Protein AF-A0AA35TLT0-F1 (afdb_monomer_lite)

pLDDT: mean 78.36, std 14.84, range [37.06, 95.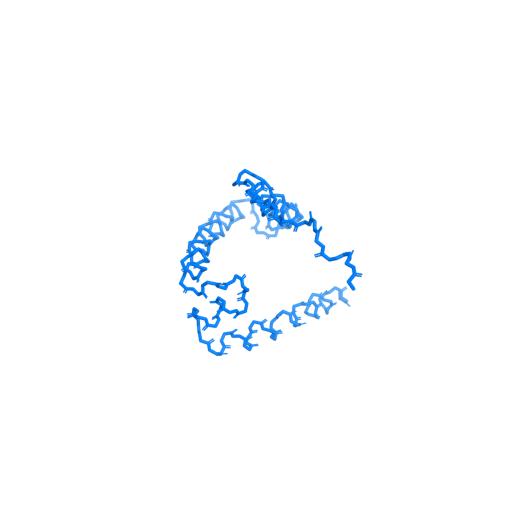06]

InterPro domains:
  IPR013057 Amino acid transporter, transmembrane domain [PF01490] (13-103)

Structure (mmCIF, N/CA/C/O backbone):
data_AF-A0AA35TLT0-F1
#
_entry.id   AF-A0AA35TLT0-F1
#
loop_
_atom_site.group_PDB
_atom_site.id
_atom_site.type_symbol
_atom_site.l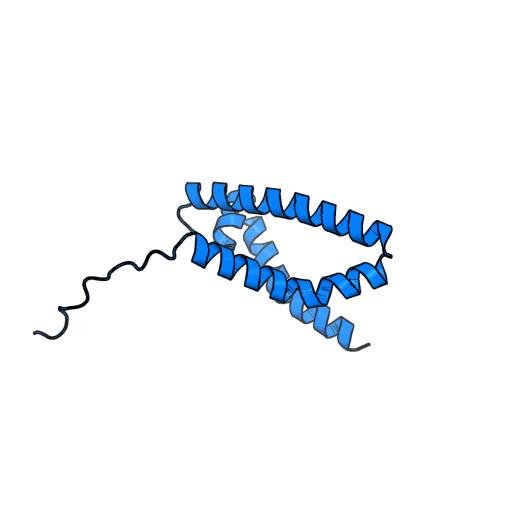abel_atom_id
_atom_site.label_alt_id
_atom_site.label_comp_id
_atom_site.label_asym_id
_atom_site.label_entity_id
_atom_site.label_seq_id
_atom_site.pdbx_PDB_ins_code
_atom_site.Cartn_x
_atom_site.Cartn_y
_atom_site.Cartn_z
_atom_site.occupancy
_atom_site.B_iso_or_equiv
_atom_site.auth_seq_id
_atom_site.auth_comp_id
_atom_site.auth_asym_id
_atom_site.auth_atom_id
_atom_site.pdbx_PDB_model_num
ATOM 1 N N . GLU A 1 1 ? -14.860 24.669 41.007 1.00 45.69 1 GLU A N 1
ATOM 2 C CA . GLU A 1 1 ? -16.068 25.198 40.342 1.00 45.69 1 GLU A CA 1
ATOM 3 C C . GLU A 1 1 ? -15.704 26.618 39.917 1.00 45.69 1 GLU A C 1
ATOM 5 O O . GLU A 1 1 ? -15.281 27.365 40.778 1.00 45.69 1 GLU A O 1
ATOM 10 N N . GLU A 1 2 ? -15.634 27.048 38.662 1.00 46.47 2 GLU A N 1
ATOM 11 C CA . GLU A 1 2 ? -16.158 26.557 37.390 1.00 46.47 2 GLU A CA 1
ATOM 12 C C . GLU A 1 2 ? -15.292 27.152 36.257 1.00 46.47 2 GLU A C 1
ATOM 14 O O . GLU A 1 2 ? -15.411 28.331 35.949 1.00 46.47 2 GLU A O 1
ATOM 19 N N . GLU A 1 3 ? -14.439 26.367 35.595 1.00 45.09 3 GLU A N 1
ATOM 20 C CA . GLU A 1 3 ? -13.906 26.770 34.274 1.00 45.09 3 GLU A CA 1
ATOM 21 C C . GLU A 1 3 ? -13.798 25.574 33.308 1.00 45.09 3 GLU A C 1
ATOM 23 O O . GLU A 1 3 ? -12.961 25.511 32.415 1.00 45.09 3 GLU A O 1
ATOM 28 N N . GLU A 1 4 ? -14.715 24.611 33.472 1.00 52.06 4 GLU A N 1
ATOM 29 C CA . GLU A 1 4 ? -14.889 23.427 32.612 1.00 52.06 4 GLU A CA 1
ATOM 30 C C . GLU A 1 4 ? -16.162 23.469 31.735 1.00 52.06 4 GLU A C 1
ATOM 32 O O . GLU A 1 4 ? -16.669 22.437 31.296 1.00 52.06 4 GLU A O 1
ATOM 37 N N . ARG A 1 5 ? -16.723 24.638 31.400 1.00 49.69 5 ARG A N 1
ATOM 38 C CA . ARG A 1 5 ? -17.928 24.682 30.544 1.00 49.69 5 ARG A CA 1
ATOM 39 C C . ARG A 1 5 ? -17.830 25.698 29.419 1.00 49.69 5 ARG A C 1
ATOM 41 O O . ARG A 1 5 ? -18.098 26.875 29.610 1.00 49.69 5 ARG A O 1
ATOM 48 N N . GLY A 1 6 ? -17.539 25.220 28.204 1.00 38.62 6 GLY A N 1
ATOM 49 C CA . GLY A 1 6 ? -17.710 26.083 27.032 1.00 38.62 6 GLY A CA 1
ATOM 50 C C . GLY A 1 6 ? -17.343 25.575 25.641 1.00 38.62 6 GLY A C 1
ATOM 51 O O . GLY A 1 6 ? -17.687 26.250 24.677 1.00 38.62 6 GLY A O 1
ATOM 52 N N . ARG A 1 7 ? -16.705 24.412 25.455 1.00 37.06 7 ARG A N 1
ATOM 53 C CA . ARG A 1 7 ? -16.566 23.823 24.108 1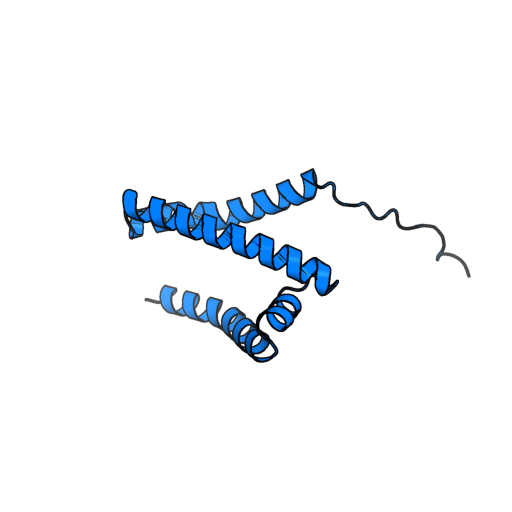.00 37.06 7 ARG A CA 1
ATOM 54 C C . ARG A 1 7 ? -17.419 22.575 23.979 1.00 37.06 7 ARG A C 1
ATOM 56 O O . ARG A 1 7 ? -16.925 21.455 23.990 1.00 37.06 7 ARG A O 1
ATOM 63 N N . ALA A 1 8 ? -18.717 22.800 23.785 1.00 41.84 8 ALA A N 1
ATOM 64 C CA . ALA A 1 8 ? -19.554 21.859 23.056 1.00 41.84 8 ALA A CA 1
ATOM 65 C C . ALA A 1 8 ? -18.863 21.584 21.709 1.00 41.84 8 ALA A C 1
ATOM 67 O O . ALA A 1 8 ? -18.831 22.429 20.811 1.00 41.84 8 ALA A O 1
ATOM 68 N N . GLY A 1 9 ? -18.189 20.437 21.635 1.00 40.53 9 GLY A N 1
ATOM 69 C CA . GLY A 1 9 ? -17.339 20.043 20.526 1.00 40.53 9 GLY A CA 1
ATOM 70 C C . GLY A 1 9 ? -18.150 19.937 19.247 1.00 40.53 9 GLY A C 1
ATOM 71 O O . GLY A 1 9 ? -18.807 18.930 18.991 1.00 40.53 9 GLY A O 1
ATOM 72 N N . ARG A 1 10 ? -18.068 20.965 18.402 1.00 44.78 10 ARG A N 1
ATOM 73 C CA . ARG A 1 10 ? -18.447 20.862 16.997 1.00 44.78 10 ARG A CA 1
ATOM 74 C C . ARG A 1 10 ? -17.492 19.836 16.390 1.00 44.78 10 ARG A C 1
ATOM 76 O O . ARG A 1 10 ? -16.359 20.182 16.062 1.00 44.78 10 ARG A O 1
ATOM 83 N N . LYS A 1 11 ? -17.911 18.565 16.304 1.00 49.38 11 LYS A N 1
ATOM 84 C CA . LYS A 1 11 ? -17.224 17.544 15.503 1.00 49.38 11 LYS A CA 1
ATOM 85 C C . LYS A 1 11 ? -17.106 18.135 14.104 1.00 49.38 11 LYS A C 1
ATOM 87 O O . LYS A 1 11 ? -18.082 18.178 13.360 1.00 49.38 11 LYS A O 1
ATOM 92 N N . LYS A 1 12 ? -15.941 18.686 13.774 1.00 51.69 12 LYS A N 1
ATOM 93 C CA . LYS A 1 12 ? -15.639 19.171 12.434 1.00 51.69 12 LYS A CA 1
ATOM 94 C C . LYS A 1 12 ? -15.485 17.904 11.602 1.00 51.69 12 LYS A C 1
ATOM 96 O O . LYS A 1 12 ? -14.391 17.363 11.519 1.00 51.69 12 LYS A O 1
ATOM 101 N N . GLN A 1 13 ? -16.600 17.357 11.108 1.00 61.25 13 GLN A N 1
ATOM 102 C CA . GLN A 1 13 ? -16.557 16.278 10.129 1.00 61.25 13 GLN A CA 1
ATOM 103 C C . GLN A 1 13 ? -15.664 16.779 8.997 1.00 61.25 13 GLN A C 1
ATOM 105 O O . GLN A 1 13 ? -15.942 17.821 8.398 1.00 61.25 13 GLN A O 1
ATOM 110 N N . SER A 1 14 ? -14.540 16.096 8.776 1.00 68.56 14 SER A N 1
ATOM 111 C CA . SER A 1 14 ? -13.745 16.318 7.579 1.00 68.56 14 SER A CA 1
ATOM 112 C C . SER A 1 14 ? -14.678 16.112 6.393 1.00 68.56 14 SER A C 1
ATOM 114 O O . SER A 1 14 ? -15.407 15.120 6.319 1.00 68.56 14 SER A O 1
ATOM 116 N N . SER A 1 15 ? -14.730 17.096 5.497 1.00 86.38 15 SER A N 1
ATOM 117 C CA . SER A 1 15 ? -15.508 16.947 4.275 1.00 86.38 15 SER A CA 1
ATOM 118 C C . SER A 1 15 ? -14.948 15.764 3.489 1.00 86.38 15 SER A C 1
ATOM 120 O O . SER A 1 15 ? -13.736 15.539 3.492 1.00 86.38 15 SER A O 1
ATOM 122 N N . ILE A 1 16 ? -15.817 15.022 2.801 1.00 86.62 16 ILE A N 1
ATOM 123 C CA . ILE A 1 16 ? -15.411 13.901 1.937 1.00 86.62 16 ILE A CA 1
ATOM 124 C C . ILE A 1 16 ? -14.316 14.363 0.969 1.00 86.62 16 ILE A C 1
ATOM 126 O O . ILE A 1 16 ? -13.296 13.703 0.829 1.00 86.62 16 ILE A O 1
ATOM 130 N N . LEU A 1 17 ? -14.470 15.569 0.410 1.00 89.12 17 LEU A N 1
ATOM 131 C CA . LEU A 1 17 ? -13.454 16.216 -0.418 1.00 89.12 17 LEU A CA 1
ATOM 132 C C . LEU A 1 17 ? -12.110 16.369 0.313 1.00 89.12 17 LEU A C 1
ATOM 134 O O . LEU A 1 17 ? -11.073 15.996 -0.222 1.00 89.12 17 LEU A O 1
ATOM 138 N N . GLY A 1 18 ? -12.118 16.903 1.538 1.00 90.19 18 GLY A N 1
ATOM 139 C CA . GLY A 1 18 ? -10.903 17.103 2.327 1.00 90.19 18 GLY A CA 1
ATOM 140 C C . GLY A 1 18 ? -10.217 15.787 2.691 1.00 90.19 18 GLY A C 1
ATOM 141 O O . GLY A 1 18 ? -8.995 15.699 2.618 1.00 90.19 18 GLY A O 1
ATOM 142 N N . ALA A 1 19 ? -10.981 14.751 3.040 1.00 88.31 19 ALA A N 1
ATOM 143 C CA . ALA A 1 19 ? -10.438 13.421 3.300 1.00 88.31 19 ALA A CA 1
ATOM 144 C C . ALA A 1 19 ? -9.816 12.807 2.033 1.00 88.31 19 ALA A C 1
ATOM 146 O O . ALA A 1 19 ? -8.673 12.353 2.081 1.00 88.31 19 ALA A O 1
ATOM 147 N N . SER A 1 20 ? -10.510 12.876 0.892 1.00 89.94 20 SER A N 1
ATOM 148 C CA . SER A 1 20 ? -10.006 12.381 -0.394 1.00 89.94 20 SER A CA 1
ATOM 149 C C . SER A 1 20 ? -8.748 13.118 -0.850 1.00 89.94 20 SER A C 1
ATOM 151 O O . SER A 1 20 ? -7.795 12.478 -1.277 1.00 89.94 20 SER A O 1
ATOM 153 N N . PHE A 1 21 ? -8.686 14.446 -0.711 1.00 92.19 21 PHE A N 1
ATOM 154 C CA . PHE A 1 21 ? -7.481 15.205 -1.060 1.00 92.19 21 PHE A CA 1
ATOM 155 C C . PHE A 1 21 ? -6.286 14.858 -0.171 1.00 92.19 21 PHE A C 1
ATOM 157 O O . PHE A 1 21 ? -5.176 14.712 -0.680 1.00 92.19 21 PHE A O 1
ATOM 164 N N . ASN A 1 22 ? -6.497 14.683 1.137 1.00 90.38 22 ASN A N 1
ATOM 165 C CA . ASN A 1 22 ? -5.428 14.240 2.033 1.00 90.38 22 ASN A CA 1
ATOM 166 C C . ASN A 1 22 ? -4.928 12.839 1.658 1.00 90.38 22 ASN A C 1
ATOM 168 O O . ASN A 1 22 ? -3.721 12.629 1.574 1.00 90.38 22 ASN A O 1
ATOM 172 N N . PHE A 1 23 ? -5.841 11.911 1.364 1.00 89.56 23 PHE A N 1
ATOM 173 C CA . PHE A 1 23 ? -5.497 10.559 0.925 1.00 89.56 23 PHE A CA 1
ATOM 174 C C . PHE A 1 23 ? -4.690 10.561 -0.383 1.00 89.56 23 PHE A C 1
ATOM 176 O O . PHE A 1 23 ? -3.628 9.942 -0.457 1.00 89.56 23 PHE A O 1
ATOM 183 N N . THR A 1 24 ? -5.131 11.322 -1.388 1.00 92.69 24 THR A N 1
ATOM 184 C CA . THR A 1 24 ? -4.416 11.469 -2.662 1.00 92.69 24 THR A CA 1
ATOM 185 C C . THR A 1 24 ? -3.028 12.076 -2.467 1.00 92.69 24 THR A C 1
ATOM 187 O O . THR A 1 24 ? -2.060 11.561 -3.022 1.00 92.69 24 THR A O 1
ATOM 190 N N . ASN A 1 25 ? -2.893 13.120 -1.643 1.00 93.00 25 ASN A N 1
ATOM 191 C CA . ASN A 1 25 ? -1.593 13.730 -1.349 1.00 93.00 25 ASN A CA 1
ATOM 192 C C . ASN A 1 25 ? -0.629 12.739 -0.682 1.00 93.00 25 ASN A C 1
ATOM 194 O O . ASN A 1 25 ? 0.553 12.717 -1.024 1.00 93.00 25 ASN A O 1
ATOM 198 N N . SER A 1 26 ? -1.118 11.885 0.223 1.00 89.94 26 SER A N 1
ATOM 199 C CA . SER A 1 26 ? -0.304 10.826 0.830 1.00 89.94 26 SER A CA 1
ATOM 200 C C . SER A 1 26 ? 0.151 9.775 -0.190 1.00 89.94 26 SER A C 1
ATOM 202 O O . SER A 1 26 ? 1.318 9.384 -0.169 1.00 89.94 26 SER A O 1
ATOM 204 N N . ILE A 1 27 ? -0.724 9.351 -1.111 1.00 88.88 27 ILE A N 1
ATOM 205 C CA . ILE A 1 27 ? -0.368 8.395 -2.176 1.00 88.88 27 ILE A CA 1
ATOM 206 C C . ILE A 1 27 ? 0.662 8.998 -3.131 1.00 88.88 27 ILE A C 1
ATOM 208 O O . ILE A 1 27 ? 1.669 8.357 -3.428 1.00 88.88 27 ILE A O 1
ATOM 212 N N . ILE A 1 28 ? 0.436 10.231 -3.595 1.00 92.38 28 ILE A N 1
ATOM 213 C CA . ILE A 1 28 ? 1.367 10.923 -4.492 1.00 92.38 28 ILE A CA 1
ATOM 214 C C . ILE A 1 28 ? 2.728 11.079 -3.806 1.00 92.38 28 ILE A C 1
ATOM 216 O O . ILE A 1 28 ? 3.746 10.767 -4.418 1.00 92.38 28 ILE A O 1
ATOM 220 N N . GLY A 1 29 ? 2.755 11.489 -2.533 1.00 88.50 29 GLY A N 1
ATOM 221 C CA . GLY A 1 29 ? 3.993 11.682 -1.773 1.00 88.50 29 GLY A CA 1
ATOM 222 C C . GLY A 1 29 ? 4.848 10.416 -1.655 1.00 88.50 29 GLY A C 1
ATOM 223 O O . GLY A 1 29 ? 6.061 10.483 -1.836 1.00 88.50 29 GLY A O 1
ATOM 224 N N . ALA A 1 30 ? 4.232 9.256 -1.414 1.00 85.19 30 ALA A N 1
ATOM 225 C CA . ALA A 1 30 ? 4.950 7.981 -1.356 1.00 85.19 30 ALA A CA 1
ATOM 226 C C . ALA A 1 30 ? 5.309 7.431 -2.752 1.00 85.19 30 ALA A C 1
ATOM 228 O O . ALA A 1 30 ? 6.380 6.857 -2.948 1.00 85.19 30 ALA A O 1
ATOM 229 N N . GLY A 1 31 ? 4.421 7.605 -3.735 1.00 84.38 31 GLY A N 1
ATOM 230 C CA . GLY A 1 31 ? 4.551 7.017 -5.068 1.00 84.38 31 GLY A CA 1
ATOM 231 C C . GLY A 1 31 ? 5.489 7.774 -6.008 1.00 84.38 31 GLY A C 1
ATOM 232 O O . GLY A 1 31 ? 6.156 7.148 -6.829 1.00 84.38 31 GLY A O 1
ATOM 233 N N . ILE A 1 32 ? 5.592 9.101 -5.884 1.00 89.62 32 ILE A N 1
ATOM 234 C CA . ILE A 1 32 ? 6.347 9.939 -6.832 1.00 89.62 32 ILE A CA 1
ATOM 235 C C . ILE A 1 32 ? 7.839 9.586 -6.896 1.00 89.62 32 ILE A C 1
ATOM 237 O O . ILE A 1 32 ? 8.451 9.694 -7.956 1.00 89.62 32 ILE A O 1
ATOM 241 N N . ILE A 1 33 ? 8.412 9.106 -5.789 1.00 88.12 33 ILE A N 1
ATOM 242 C CA . ILE A 1 33 ? 9.815 8.673 -5.718 1.00 88.12 33 ILE A CA 1
ATOM 243 C C . ILE A 1 33 ? 9.973 7.235 -6.245 1.00 88.12 33 ILE A C 1
ATOM 245 O O . ILE A 1 33 ? 10.949 6.924 -6.927 1.00 88.12 33 ILE A O 1
ATOM 249 N N . GLY A 1 34 ? 9.009 6.353 -5.959 1.00 82.88 34 GLY A N 1
ATOM 250 C CA . GLY A 1 34 ? 9.097 4.923 -6.272 1.00 82.88 34 GLY A CA 1
ATOM 251 C C . GLY A 1 34 ? 8.748 4.557 -7.717 1.00 82.88 34 GLY A C 1
ATOM 252 O O . GLY A 1 34 ? 9.399 3.696 -8.305 1.00 82.88 34 GLY A O 1
ATOM 253 N N . ILE A 1 35 ? 7.760 5.225 -8.320 1.00 89.12 35 ILE A N 1
ATOM 254 C CA . ILE A 1 35 ? 7.284 4.945 -9.687 1.00 89.12 35 ILE A CA 1
ATOM 255 C C . ILE A 1 35 ? 8.399 5.056 -10.748 1.00 89.12 35 ILE A C 1
ATOM 257 O O . ILE A 1 35 ? 8.556 4.113 -11.529 1.00 89.12 35 ILE A O 1
ATOM 261 N N . PRO A 1 36 ? 9.213 6.132 -10.807 1.00 86.06 36 PRO A N 1
ATOM 262 C CA . PRO A 1 36 ? 10.270 6.229 -11.815 1.00 86.06 36 PRO A CA 1
ATOM 263 C C . PRO A 1 36 ? 11.363 5.170 -11.623 1.00 86.06 36 PRO A C 1
ATOM 265 O O . PRO A 1 36 ? 11.867 4.633 -12.608 1.00 86.06 36 PRO A O 1
ATOM 268 N N . ALA A 1 37 ? 11.704 4.817 -10.380 1.00 84.56 37 ALA A N 1
ATOM 269 C CA . ALA A 1 37 ? 12.651 3.740 -10.099 1.00 84.56 37 ALA A CA 1
ATOM 270 C C . ALA A 1 37 ? 12.099 2.376 -10.546 1.00 84.56 37 ALA A C 1
ATOM 272 O O . ALA A 1 37 ? 12.796 1.626 -11.228 1.00 84.56 37 ALA A O 1
ATOM 273 N N . ALA A 1 38 ? 10.828 2.091 -10.247 1.00 84.25 38 ALA A N 1
ATOM 274 C CA . ALA A 1 38 ? 10.156 0.857 -10.648 1.00 84.25 38 ALA A CA 1
ATOM 275 C C . ALA A 1 38 ? 10.110 0.688 -12.176 1.00 84.25 38 ALA A C 1
ATOM 277 O O . ALA A 1 38 ? 10.418 -0.388 -12.686 1.00 84.25 38 ALA A O 1
ATOM 278 N N . ILE A 1 39 ? 9.806 1.759 -12.919 1.00 86.50 39 ILE A N 1
ATOM 279 C CA . ILE A 1 39 ? 9.803 1.734 -14.390 1.00 86.50 39 ILE A CA 1
ATOM 280 C C . ILE A 1 39 ? 11.223 1.548 -14.949 1.00 86.50 39 ILE A C 1
ATOM 282 O O . ILE A 1 39 ? 11.394 0.827 -15.930 1.00 86.50 39 ILE A O 1
ATOM 286 N N . ARG A 1 40 ? 12.257 2.145 -14.334 1.00 83.56 40 ARG A N 1
ATOM 287 C CA . ARG A 1 40 ? 13.659 1.953 -14.764 1.00 83.56 40 ARG A CA 1
ATOM 288 C C . ARG A 1 40 ? 14.175 0.534 -14.514 1.00 83.56 40 ARG A C 1
ATOM 290 O O . ARG A 1 40 ? 14.953 0.045 -15.324 1.00 83.56 40 ARG A O 1
ATOM 297 N N . LEU A 1 41 ? 13.756 -0.105 -13.422 1.00 84.00 41 LEU A N 1
ATOM 298 C CA . LEU A 1 41 ? 14.156 -1.470 -13.057 1.00 84.00 41 LEU A CA 1
ATOM 299 C C . LEU A 1 41 ? 13.416 -2.538 -13.874 1.00 84.00 41 LEU A C 1
ATOM 301 O O . LEU A 1 41 ? 14.030 -3.518 -14.284 1.00 84.00 41 LEU A O 1
ATOM 305 N N . ALA A 1 42 ? 12.115 -2.357 -14.119 1.00 83.50 42 ALA A N 1
ATOM 306 C CA . ALA A 1 42 ? 11.304 -3.324 -14.860 1.00 83.50 42 ALA A CA 1
ATOM 307 C C . ALA A 1 42 ? 11.357 -3.121 -16.386 1.00 83.50 42 ALA A C 1
ATOM 309 O O . ALA A 1 42 ? 11.262 -4.089 -17.135 1.00 83.50 42 ALA A O 1
ATOM 310 N N . GLY A 1 43 ? 11.501 -1.878 -16.858 1.00 84.88 43 GLY A N 1
ATOM 311 C CA . GLY A 1 43 ? 11.271 -1.473 -18.248 1.00 84.88 43 GLY A CA 1
ATOM 312 C C . GLY A 1 43 ? 9.879 -0.853 -18.446 1.00 84.88 43 GLY A C 1
ATOM 313 O O . GLY A 1 43 ? 8.979 -1.046 -17.633 1.00 84.88 43 GLY A O 1
ATOM 314 N N . PHE A 1 44 ? 9.680 -0.097 -19.532 1.00 86.19 44 PHE A N 1
ATOM 315 C CA . PHE A 1 44 ? 8.462 0.709 -19.736 1.00 86.19 44 PHE A CA 1
ATOM 316 C C . PHE A 1 44 ? 7.171 -0.126 -19.766 1.00 86.19 44 PHE A C 1
ATOM 318 O O . PHE A 1 44 ? 6.272 0.088 -18.958 1.00 86.19 44 PHE A O 1
ATOM 325 N N . VAL A 1 45 ? 7.096 -1.116 -20.659 1.00 89.69 45 VAL A N 1
ATOM 326 C CA . VAL A 1 45 ? 5.910 -1.975 -20.828 1.00 89.69 45 VAL A CA 1
ATOM 327 C C . VAL A 1 45 ? 5.602 -2.818 -19.578 1.00 89.69 45 VAL A C 1
ATOM 329 O O . VAL A 1 45 ? 4.491 -2.705 -19.058 1.00 89.69 45 VAL A O 1
ATOM 332 N N . PRO A 1 46 ? 6.538 -3.628 -19.041 1.00 90.38 46 PRO A N 1
ATOM 333 C CA . PRO A 1 46 ? 6.277 -4.396 -17.821 1.00 90.38 46 PRO A CA 1
ATOM 334 C C . PRO A 1 46 ? 6.038 -3.499 -16.598 1.00 90.38 46 PRO A C 1
ATOM 336 O O . PRO A 1 46 ? 5.214 -3.843 -15.755 1.00 90.38 46 PRO A O 1
ATOM 339 N N . GLY A 1 47 ? 6.677 -2.326 -16.518 1.00 90.06 47 GLY A N 1
ATOM 340 C CA . GLY A 1 47 ? 6.428 -1.342 -15.465 1.00 90.06 47 GLY A CA 1
ATOM 341 C C . GLY A 1 47 ? 4.983 -0.842 -15.463 1.00 90.06 47 GLY A C 1
ATOM 342 O O . GLY A 1 47 ? 4.343 -0.830 -14.416 1.00 90.06 47 GLY A O 1
ATOM 343 N N . VAL A 1 48 ? 4.427 -0.503 -16.631 1.00 90.56 48 VAL A N 1
ATOM 344 C CA . VAL A 1 48 ? 3.016 -0.091 -16.752 1.00 90.56 48 VAL A CA 1
ATOM 345 C C . VAL A 1 48 ? 2.063 -1.232 -16.387 1.00 90.56 48 VAL A C 1
ATOM 347 O O . VAL A 1 48 ? 1.100 -1.004 -15.658 1.00 90.56 48 VAL A O 1
ATOM 350 N N . ILE A 1 49 ? 2.338 -2.467 -16.820 1.00 93.25 49 ILE A N 1
ATOM 351 C CA . ILE A 1 49 ? 1.518 -3.637 -16.455 1.00 93.25 49 ILE A CA 1
ATOM 352 C C . ILE A 1 49 ? 1.515 -3.846 -14.934 1.00 93.25 49 ILE A C 1
ATOM 354 O O . ILE A 1 49 ? 0.455 -4.046 -14.341 1.00 93.25 49 ILE A O 1
ATOM 358 N N . LEU A 1 50 ? 2.680 -3.749 -14.289 1.00 91.19 50 LEU A N 1
ATOM 359 C CA . LEU A 1 50 ? 2.797 -3.850 -12.834 1.00 91.19 50 LEU A CA 1
ATOM 360 C C . LEU A 1 50 ? 2.027 -2.734 -12.118 1.00 91.19 50 LEU A C 1
ATOM 362 O O . LEU A 1 50 ? 1.357 -3.011 -11.126 1.00 91.19 50 LEU A O 1
ATOM 366 N N . LEU A 1 51 ? 2.058 -1.498 -12.629 1.00 91.12 51 LEU A N 1
ATOM 367 C CA . LEU A 1 51 ? 1.268 -0.394 -12.073 1.00 91.12 51 LEU A CA 1
ATOM 368 C C . LEU A 1 51 ? -0.239 -0.664 -12.161 1.00 91.12 51 LEU A C 1
ATOM 370 O O . LEU A 1 51 ? -0.951 -0.414 -11.191 1.00 91.12 51 LEU A O 1
ATOM 374 N N . VAL A 1 52 ? -0.724 -1.216 -13.278 1.00 92.62 52 VAL A N 1
ATOM 375 C CA . VAL A 1 52 ? -2.138 -1.604 -13.428 1.00 92.62 52 VAL A CA 1
ATOM 376 C C . VAL A 1 52 ? -2.505 -2.721 -12.451 1.00 92.62 52 VAL A C 1
ATOM 378 O O . VAL A 1 52 ? -3.538 -2.637 -11.790 1.00 92.62 52 VAL A O 1
ATOM 381 N N . LEU A 1 53 ? -1.652 -3.737 -12.298 1.00 93.94 53 LEU A N 1
ATOM 382 C CA . LEU A 1 53 ? -1.875 -4.812 -11.326 1.00 93.94 53 LEU A CA 1
ATOM 383 C C . LEU A 1 53 ? -1.938 -4.281 -9.890 1.00 93.94 53 LEU A C 1
ATOM 385 O O . LEU A 1 53 ? -2.861 -4.616 -9.150 1.00 93.94 53 LEU A O 1
ATOM 389 N N . VAL A 1 54 ? -0.999 -3.416 -9.499 1.00 91.62 54 VAL A N 1
ATOM 390 C CA . VAL A 1 54 ? -1.000 -2.779 -8.175 1.00 91.62 54 VAL A CA 1
ATOM 391 C C . VAL A 1 54 ? -2.235 -1.899 -7.989 1.00 91.62 54 VAL A C 1
ATOM 393 O O . VAL A 1 54 ? -2.813 -1.908 -6.904 1.00 91.62 54 VAL A O 1
ATOM 396 N N . ALA A 1 55 ? -2.685 -1.186 -9.024 1.00 92.00 55 ALA A N 1
ATOM 397 C CA . ALA A 1 55 ? -3.906 -0.387 -8.960 1.00 92.00 55 ALA A CA 1
ATOM 398 C C . ALA A 1 55 ? -5.142 -1.261 -8.690 1.00 92.00 55 ALA A C 1
ATOM 400 O O . ALA A 1 55 ? -5.928 -0.945 -7.800 1.00 92.00 55 ALA A O 1
ATOM 401 N N . VAL A 1 56 ? -5.264 -2.400 -9.380 1.00 95.06 56 VAL A N 1
ATOM 402 C CA . VAL A 1 56 ? -6.338 -3.379 -9.152 1.00 95.06 56 VAL A CA 1
ATOM 403 C C . VAL A 1 56 ? -6.285 -3.941 -7.726 1.00 95.06 56 VAL A C 1
ATOM 405 O O . VAL A 1 56 ? -7.298 -3.965 -7.032 1.00 95.06 56 VAL A O 1
ATOM 408 N N . ILE A 1 57 ? -5.104 -4.340 -7.243 1.00 93.62 57 ILE A N 1
ATOM 409 C CA . ILE A 1 57 ? -4.921 -4.827 -5.862 1.00 93.62 57 ILE A CA 1
ATOM 410 C C . ILE A 1 57 ? -5.285 -3.740 -4.837 1.00 93.62 57 ILE A C 1
ATOM 412 O O . ILE A 1 57 ? -5.905 -4.028 -3.810 1.00 93.62 57 ILE A O 1
ATOM 416 N N . THR A 1 58 ? -4.915 -2.489 -5.111 1.00 91.69 58 THR A N 1
ATOM 417 C CA . THR A 1 58 ? -5.199 -1.342 -4.239 1.00 91.69 58 THR A CA 1
ATOM 418 C C . THR A 1 58 ? -6.700 -1.093 -4.130 1.00 91.69 58 THR A C 1
ATOM 420 O O . THR A 1 58 ? -7.199 -0.919 -3.020 1.00 91.69 58 THR A O 1
ATOM 423 N N . ASP A 1 59 ? -7.432 -1.152 -5.244 1.00 91.94 59 ASP A N 1
ATOM 424 C CA . ASP A 1 59 ? -8.893 -1.005 -5.264 1.00 91.94 59 ASP A CA 1
ATOM 425 C C . ASP A 1 59 ? -9.588 -2.081 -4.409 1.00 91.94 59 ASP A C 1
ATOM 427 O O . ASP A 1 59 ? -10.369 -1.765 -3.505 1.00 91.94 59 ASP A O 1
ATOM 431 N N . TYR A 1 60 ? -9.196 -3.352 -4.577 1.00 91.56 60 TYR A N 1
ATOM 432 C CA . TYR A 1 60 ? -9.687 -4.448 -3.732 1.00 91.56 60 TYR A CA 1
ATOM 433 C C . TYR A 1 60 ? -9.366 -4.239 -2.248 1.00 91.56 60 TYR A C 1
ATOM 435 O O . TYR A 1 60 ? -10.194 -4.528 -1.380 1.00 91.56 60 TYR A O 1
ATOM 443 N N . THR A 1 61 ? -8.172 -3.726 -1.947 1.00 90.31 61 THR A N 1
ATOM 444 C CA . THR A 1 61 ? -7.743 -3.458 -0.571 1.00 90.31 61 THR A CA 1
ATOM 445 C C . THR A 1 61 ? -8.595 -2.367 0.065 1.00 90.31 61 THR A C 1
ATOM 447 O O . THR A 1 61 ? -9.051 -2.538 1.193 1.00 90.31 61 THR A O 1
ATOM 450 N N . VAL A 1 62 ? -8.871 -1.272 -0.650 1.00 89.31 62 VAL A N 1
ATOM 451 C CA . VAL A 1 62 ? -9.747 -0.198 -0.160 1.00 89.31 62 VAL A CA 1
ATOM 452 C C . VAL A 1 62 ? -11.153 -0.732 0.118 1.00 89.31 62 VAL A C 1
ATOM 454 O O . VAL A 1 62 ? -11.712 -0.440 1.176 1.00 89.31 62 VAL A O 1
ATOM 457 N N . LEU A 1 63 ? -11.706 -1.576 -0.761 1.00 89.25 63 LEU A N 1
ATOM 458 C CA . LEU A 1 63 ? -13.005 -2.218 -0.533 1.00 89.25 63 LEU A CA 1
ATOM 459 C C . LEU A 1 63 ? -13.001 -3.093 0.731 1.00 89.25 63 LEU A C 1
ATOM 461 O O . LEU A 1 63 ? -13.940 -3.035 1.530 1.00 89.25 63 LEU A O 1
ATOM 465 N N . LEU A 1 64 ? -11.947 -3.891 0.925 1.00 86.06 64 LEU A N 1
ATOM 466 C CA . LEU A 1 64 ? -11.768 -4.706 2.126 1.00 86.06 64 LEU A CA 1
ATOM 467 C C . LEU A 1 64 ? -11.688 -3.820 3.372 1.00 86.06 64 LEU A C 1
ATOM 469 O O . LEU A 1 64 ? -12.337 -4.123 4.373 1.00 86.06 64 LEU A O 1
ATOM 473 N N . LEU A 1 65 ? -10.950 -2.714 3.306 1.00 85.44 65 LEU A N 1
ATOM 474 C CA . LEU A 1 65 ? -10.778 -1.776 4.411 1.00 85.44 65 LEU A CA 1
ATOM 475 C C . LEU A 1 65 ? -12.104 -1.112 4.797 1.00 85.44 65 LEU A C 1
ATOM 477 O O . LEU A 1 65 ? -12.433 -1.030 5.977 1.00 85.44 65 LEU A O 1
ATOM 481 N N . ILE A 1 66 ? -12.908 -0.705 3.812 1.00 85.75 66 ILE A N 1
ATOM 482 C CA . ILE A 1 66 ? -14.239 -0.133 4.046 1.00 85.75 66 ILE A CA 1
ATOM 483 C C . ILE A 1 66 ? -15.154 -1.172 4.702 1.00 85.75 66 ILE A C 1
ATOM 485 O O .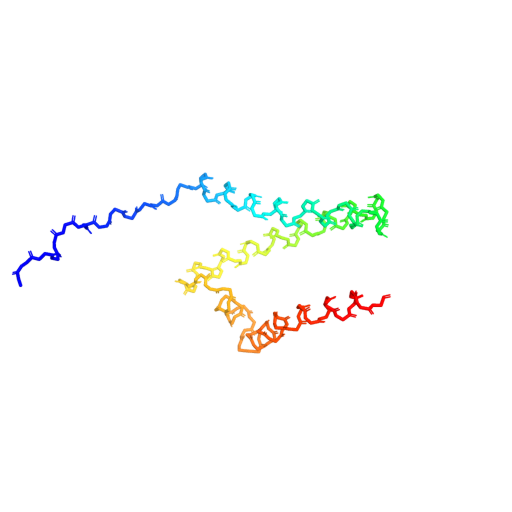 ILE A 1 66 ? -15.773 -0.882 5.725 1.00 85.75 66 ILE A O 1
ATOM 489 N N . LYS A 1 67 ? -15.211 -2.397 4.164 1.00 83.44 67 LYS A N 1
ATOM 490 C CA . LYS A 1 67 ? -16.044 -3.475 4.724 1.00 83.44 67 LYS A CA 1
ATOM 491 C C . LYS A 1 67 ? -15.652 -3.812 6.165 1.00 83.44 67 LYS A C 1
ATOM 493 O O . LYS A 1 67 ? -16.522 -3.863 7.030 1.00 83.44 67 LYS A O 1
ATOM 498 N N . ASN A 1 68 ? -14.357 -3.977 6.437 1.00 80.75 68 ASN A N 1
ATOM 499 C CA . ASN A 1 68 ? -13.862 -4.252 7.788 1.00 80.75 68 ASN A CA 1
ATOM 500 C C . ASN A 1 68 ? -14.075 -3.062 8.733 1.00 80.75 68 ASN A C 1
ATOM 502 O O . ASN A 1 68 ? -14.421 -3.264 9.892 1.00 80.75 68 ASN A O 1
ATOM 506 N N . GLY A 1 69 ? -13.941 -1.825 8.2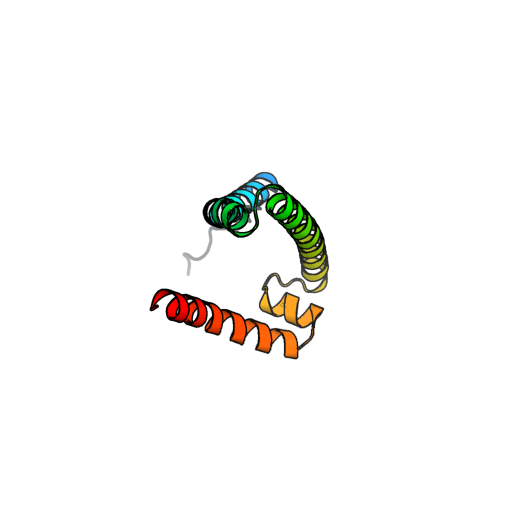49 1.00 79.44 69 GLY A N 1
ATOM 507 C CA . GLY A 1 69 ? -14.154 -0.622 9.058 1.00 79.44 69 GLY A CA 1
ATOM 508 C C . GLY A 1 69 ? -15.610 -0.445 9.488 1.00 79.44 69 GLY A C 1
ATOM 509 O O . GLY A 1 69 ? -15.872 -0.045 10.621 1.00 79.44 69 GLY A O 1
ATOM 510 N N . ILE A 1 70 ? -16.558 -0.802 8.614 1.00 81.19 70 ILE A N 1
ATOM 511 C CA . ILE A 1 70 ? -17.993 -0.780 8.929 1.00 81.19 70 ILE A CA 1
ATOM 512 C C . ILE A 1 70 ? -18.339 -1.851 9.973 1.00 81.19 70 ILE A C 1
ATOM 514 O O . ILE A 1 70 ? -19.073 -1.561 10.915 1.00 81.19 70 ILE A O 1
ATOM 518 N N . ILE A 1 71 ? -17.801 -3.068 9.829 1.00 74.31 71 ILE A N 1
ATOM 519 C CA . ILE A 1 71 ? -18.100 -4.203 10.720 1.00 74.31 71 ILE A CA 1
ATOM 520 C C . ILE A 1 71 ? -17.432 -4.028 12.087 1.00 74.31 71 ILE A C 1
ATOM 522 O O . ILE A 1 71 ? -18.067 -4.224 13.120 1.00 74.31 71 ILE A O 1
ATOM 526 N N . SER A 1 72 ? -16.157 -3.639 12.107 1.00 65.88 72 SER A N 1
ATOM 527 C CA . SER A 1 72 ? -15.368 -3.616 13.334 1.00 65.88 72 SER A CA 1
ATOM 528 C C . SER A 1 72 ? -15.605 -2.362 14.180 1.00 65.88 72 SER A C 1
ATOM 530 O O . SER A 1 72 ? -15.190 -2.357 15.333 1.00 65.88 72 SER A O 1
ATOM 532 N N . ASN A 1 73 ? -16.215 -1.294 13.634 1.00 67.25 73 ASN A N 1
ATOM 533 C CA . ASN A 1 73 ? -16.313 0.053 14.239 1.00 67.25 73 ASN A CA 1
ATOM 534 C C . ASN A 1 73 ? -14.969 0.605 14.767 1.00 67.25 73 ASN A C 1
ATOM 536 O O . ASN A 1 73 ? -14.912 1.532 15.574 1.00 67.25 73 ASN A O 1
ATOM 540 N N . LYS A 1 74 ? -13.868 0.009 14.311 1.00 62.59 74 LYS A N 1
ATOM 541 C CA . LYS A 1 74 ? -12.504 0.290 14.720 1.00 62.59 74 LYS A CA 1
ATOM 542 C C . LYS A 1 74 ? -11.672 0.475 13.460 1.00 62.59 74 LYS A C 1
ATOM 544 O O . LYS A 1 74 ? -11.738 -0.328 12.533 1.00 62.59 74 LYS A O 1
ATOM 549 N N . PHE A 1 75 ? -10.917 1.569 13.418 1.00 67.69 75 PHE A N 1
ATOM 550 C CA . PHE A 1 75 ? -10.186 2.019 12.227 1.00 67.69 75 PHE A CA 1
ATOM 551 C C . PHE A 1 75 ? -8.673 1.781 12.333 1.00 67.69 75 PHE A C 1
ATOM 553 O O . PHE A 1 75 ? -7.904 2.325 11.544 1.00 67.69 75 PHE A O 1
ATOM 560 N N . SER A 1 76 ? -8.228 0.993 13.319 1.00 77.69 76 SER A N 1
ATOM 561 C CA . SER A 1 76 ? -6.816 0.642 13.455 1.00 77.69 76 SER A CA 1
ATOM 562 C C . SER A 1 76 ? -6.449 -0.487 12.496 1.00 77.69 76 SER A C 1
ATOM 564 O O . SER A 1 76 ? -7.117 -1.521 12.443 1.00 77.69 76 SER A O 1
ATOM 566 N N . TYR A 1 77 ? -5.338 -0.311 11.781 1.00 76.25 77 TYR A N 1
ATOM 567 C CA . TYR A 1 77 ? -4.819 -1.282 10.814 1.00 76.25 77 TYR A CA 1
ATOM 568 C C . TYR A 1 77 ? -4.555 -2.657 11.456 1.00 76.25 77 TYR A C 1
ATOM 570 O O . TYR A 1 77 ? -4.796 -3.698 10.848 1.00 76.25 77 TYR A O 1
ATOM 578 N N . GLN A 1 78 ? -4.128 -2.663 12.722 1.00 74.50 78 GLN A N 1
ATOM 579 C CA . GLN A 1 78 ? -3.895 -3.880 13.503 1.00 74.50 78 GLN A CA 1
ATOM 580 C C . GLN A 1 78 ? -5.185 -4.657 13.787 1.00 74.50 78 GLN A C 1
ATOM 582 O O . GLN A 1 78 ? -5.198 -5.886 13.718 1.00 74.50 78 GLN A O 1
ATOM 587 N N . GLU A 1 79 ? -6.275 -3.955 14.088 1.00 70.50 79 GLU A N 1
ATOM 588 C CA . GLU A 1 79 ? -7.562 -4.587 14.387 1.00 70.50 79 GLU A CA 1
ATOM 589 C C . GLU A 1 79 ? -8.243 -5.071 13.105 1.00 70.50 79 GLU A C 1
ATOM 591 O O . GLU A 1 79 ? -8.731 -6.195 13.072 1.00 70.50 79 GLU A O 1
ATOM 596 N N . MET A 1 80 ? -8.147 -4.308 12.011 1.00 75.19 80 MET A N 1
ATOM 597 C CA . MET A 1 80 ? -8.639 -4.731 10.693 1.00 75.19 80 MET A CA 1
ATOM 598 C C . MET A 1 80 ? -7.957 -6.007 10.185 1.00 75.19 80 MET A C 1
ATOM 600 O O . MET A 1 80 ? -8.619 -6.886 9.641 1.00 75.19 80 MET A O 1
ATOM 604 N N . ILE A 1 81 ? -6.643 -6.140 10.380 1.00 78.62 81 ILE A N 1
ATOM 605 C CA . ILE A 1 81 ? -5.909 -7.355 9.997 1.00 78.62 81 ILE A CA 1
ATOM 606 C C . ILE A 1 81 ? -6.256 -8.531 10.912 1.00 78.62 81 ILE A C 1
ATOM 608 O O . ILE A 1 81 ? -6.321 -9.667 10.444 1.00 78.62 81 ILE A O 1
ATOM 612 N N . THR A 1 82 ? -6.514 -8.269 12.194 1.00 74.75 82 THR A N 1
ATOM 613 C CA . THR A 1 82 ? -6.947 -9.305 13.139 1.00 74.75 82 THR A CA 1
ATOM 614 C C . THR A 1 82 ? -8.345 -9.823 12.805 1.00 74.75 82 THR A C 1
ATOM 616 O O . THR A 1 82 ? -8.584 -11.015 12.945 1.00 74.75 82 THR A O 1
ATOM 619 N N . GLU A 1 83 ? -9.248 -8.978 12.311 1.00 71.31 83 GLU A N 1
ATOM 620 C CA . GLU A 1 83 ? -10.565 -9.413 11.824 1.00 71.31 83 GLU A CA 1
ATOM 621 C C . GLU A 1 83 ? -10.476 -10.139 10.471 1.00 71.31 83 GLU A C 1
ATOM 623 O O . GLU A 1 83 ? -11.124 -11.164 10.273 1.00 71.31 83 GLU A O 1
ATOM 628 N N . ALA A 1 84 ? -9.620 -9.680 9.551 1.00 74.56 84 ALA A N 1
ATOM 629 C CA . ALA A 1 84 ? -9.488 -10.296 8.228 1.00 74.56 84 ALA A CA 1
ATOM 630 C C . ALA A 1 84 ? -8.731 -11.643 8.228 1.00 74.56 84 ALA A C 1
ATOM 632 O O . ALA A 1 84 ? -9.073 -12.537 7.456 1.00 74.56 84 ALA A O 1
ATOM 633 N N . PHE A 1 85 ? -7.698 -11.796 9.067 1.00 72.44 85 PHE A N 1
ATOM 634 C CA . PHE A 1 85 ? -6.796 -12.964 9.086 1.00 72.44 85 PHE A CA 1
ATOM 635 C C . PHE A 1 85 ? -6.677 -13.643 10.463 1.00 72.44 85 PHE A C 1
ATOM 637 O O . PHE A 1 85 ? -5.955 -14.633 10.610 1.00 72.44 85 PHE A O 1
ATOM 644 N N . GLY A 1 86 ? -7.356 -13.134 11.491 1.00 76.19 86 GLY A N 1
ATOM 645 C CA . GLY A 1 86 ? -7.253 -13.634 12.861 1.00 76.19 86 GLY A CA 1
ATOM 646 C C . GLY A 1 86 ? -6.004 -13.153 13.613 1.00 76.19 86 GLY A C 1
ATOM 647 O O . GLY A 1 86 ? -5.174 -12.380 13.130 1.00 76.19 86 GLY A O 1
ATOM 648 N N . ARG A 1 87 ? -5.818 -13.700 14.821 1.00 70.81 87 ARG A N 1
ATOM 649 C CA . ARG A 1 87 ? -4.654 -13.461 15.699 1.00 70.81 87 ARG A CA 1
ATOM 650 C C . ARG A 1 87 ? -3.263 -13.679 15.066 1.00 70.81 87 ARG A C 1
ATOM 652 O O . ARG A 1 87 ? -2.361 -12.930 15.447 1.00 70.81 87 ARG A O 1
ATOM 659 N N . PRO A 1 88 ? -3.022 -14.640 14.144 1.00 76.38 88 PRO A N 1
ATOM 660 C CA . PRO A 1 88 ? -1.692 -14.779 13.544 1.00 76.38 88 PRO A CA 1
ATOM 661 C C . PRO A 1 88 ? -1.318 -13.596 12.636 1.00 76.38 88 PRO A C 1
ATOM 663 O O . PRO A 1 88 ? -0.148 -13.218 12.595 1.00 76.38 88 PRO A O 1
ATOM 666 N N . GLY A 1 89 ? -2.289 -12.953 11.973 1.00 76.31 89 GLY A N 1
ATOM 667 C CA . GLY A 1 89 ? -2.036 -11.798 11.102 1.00 76.31 89 GLY A CA 1
ATOM 668 C C . GLY A 1 89 ? -1.445 -10.594 11.846 1.00 76.31 89 GLY A C 1
ATOM 669 O O . GLY A 1 89 ? -0.562 -9.912 11.326 1.00 76.31 89 GLY A O 1
ATOM 670 N N . PHE A 1 90 ? -1.861 -10.377 13.096 1.00 78.81 90 PHE A N 1
ATOM 671 C CA . PHE A 1 90 ? -1.354 -9.300 13.953 1.00 78.81 90 PHE A CA 1
ATOM 672 C C . PHE A 1 90 ? 0.143 -9.431 14.271 1.00 78.81 90 PHE A C 1
ATOM 674 O O . PHE A 1 90 ? 0.894 -8.452 14.192 1.00 78.81 90 PHE A O 1
ATOM 681 N N . TRP A 1 91 ? 0.583 -10.642 14.627 1.00 80.94 91 TRP A N 1
ATOM 682 C CA . TRP A 1 91 ? 1.985 -10.908 14.956 1.00 80.94 91 TRP A CA 1
ATOM 683 C C . TRP A 1 91 ? 2.880 -10.774 13.729 1.00 80.94 91 TRP A C 1
ATOM 685 O O . TRP A 1 91 ? 3.928 -10.135 13.812 1.00 80.94 91 TRP A O 1
ATOM 695 N N . VAL A 1 92 ? 2.442 -11.306 12.584 1.00 83.75 92 VAL A N 1
ATOM 696 C CA . VAL A 1 92 ? 3.174 -11.176 11.318 1.00 83.75 92 VAL A CA 1
ATOM 697 C C . VAL A 1 92 ? 3.336 -9.704 10.946 1.00 83.75 92 VAL A C 1
ATOM 699 O O . VAL A 1 92 ? 4.458 -9.263 10.721 1.00 83.75 92 VAL A O 1
ATOM 702 N N . LEU A 1 93 ? 2.253 -8.921 10.966 1.00 83.19 93 LEU A N 1
ATOM 703 C CA . LEU A 1 93 ? 2.298 -7.498 10.624 1.00 83.19 93 LEU A CA 1
ATOM 704 C C . LEU A 1 93 ? 3.272 -6.713 11.513 1.00 83.19 93 LEU A C 1
ATOM 706 O O . LEU A 1 93 ? 4.112 -5.974 11.001 1.00 83.19 93 LEU A O 1
ATOM 710 N N . THR A 1 94 ? 3.165 -6.886 12.832 1.00 85.19 94 THR A N 1
ATOM 711 C CA . THR A 1 94 ? 4.000 -6.171 13.809 1.00 85.19 94 THR A CA 1
ATOM 712 C C . THR A 1 94 ? 5.483 -6.488 13.606 1.00 85.19 94 THR A C 1
ATOM 714 O O . THR A 1 94 ? 6.321 -5.585 13.603 1.00 85.19 94 THR A O 1
ATOM 717 N N . ILE A 1 95 ? 5.814 -7.762 13.376 1.00 87.00 95 ILE A N 1
ATOM 718 C CA . ILE A 1 95 ? 7.190 -8.198 13.112 1.00 87.00 95 ILE A CA 1
ATOM 719 C C . ILE A 1 95 ? 7.685 -7.643 11.771 1.00 87.00 95 ILE A C 1
ATOM 721 O O . ILE A 1 95 ? 8.798 -7.128 11.699 1.00 87.00 95 ILE A O 1
ATOM 725 N N . THR A 1 96 ? 6.871 -7.685 10.715 1.00 84.19 96 THR A N 1
ATOM 726 C CA . THR A 1 96 ? 7.242 -7.155 9.396 1.00 84.19 96 THR A CA 1
ATOM 727 C C . THR A 1 96 ? 7.471 -5.641 9.423 1.00 84.19 96 THR A C 1
ATOM 729 O O . THR A 1 96 ? 8.447 -5.177 8.838 1.00 84.19 96 THR A O 1
ATOM 732 N N . GLN A 1 97 ? 6.639 -4.867 10.130 1.00 84.75 97 GLN A N 1
ATOM 733 C CA . GLN A 1 97 ? 6.828 -3.416 10.286 1.00 84.75 97 GLN A CA 1
ATOM 734 C C . GLN A 1 97 ? 8.104 -3.066 11.053 1.00 84.75 97 GLN A C 1
ATOM 736 O O . GLN A 1 97 ? 8.779 -2.105 10.691 1.00 84.75 97 GLN A O 1
ATOM 741 N N . LEU A 1 98 ? 8.462 -3.859 12.067 1.00 85.31 98 LEU A N 1
ATOM 742 C CA . LEU A 1 98 ? 9.736 -3.705 12.766 1.00 85.31 98 LEU A CA 1
ATOM 743 C C . LEU A 1 98 ? 10.924 -4.085 11.880 1.00 85.31 98 LEU A C 1
ATOM 745 O O . LEU A 1 98 ? 11.923 -3.378 11.884 1.00 85.31 98 LEU A O 1
ATOM 749 N N . LEU A 1 99 ? 10.828 -5.170 11.108 1.00 87.88 99 LEU A N 1
ATOM 750 C CA . LEU A 1 99 ? 11.935 -5.684 10.296 1.00 87.88 99 LEU A CA 1
ATOM 751 C C . LEU A 1 99 ? 12.207 -4.878 9.020 1.00 87.88 99 LEU A C 1
ATOM 753 O O . LEU A 1 99 ? 13.363 -4.776 8.611 1.00 87.88 99 LEU A O 1
ATOM 757 N N . PHE A 1 100 ? 11.183 -4.300 8.390 1.00 86.38 100 PHE A N 1
ATOM 758 C CA . PHE A 1 100 ? 11.312 -3.546 7.137 1.00 86.38 100 PHE A CA 1
ATOM 759 C C . PHE A 1 100 ? 12.425 -2.470 7.148 1.00 86.38 100 PHE A C 1
ATOM 761 O O . PHE A 1 100 ? 13.277 -2.504 6.254 1.00 86.38 100 PHE A O 1
ATOM 768 N N . PRO A 1 101 ? 12.510 -1.563 8.145 1.00 82.75 101 PRO A N 1
ATOM 769 C CA . PRO A 1 101 ? 13.587 -0.572 8.201 1.00 82.75 101 PRO A CA 1
ATOM 770 C C . PRO A 1 101 ? 14.982 -1.194 8.377 1.00 82.75 101 PRO A C 1
ATOM 772 O O . PRO A 1 101 ? 15.947 -0.679 7.814 1.00 82.75 101 PRO A O 1
ATOM 775 N N . PHE A 1 102 ? 15.116 -2.323 9.084 1.00 84.94 102 PHE A N 1
ATOM 776 C CA . PHE A 1 102 ? 16.401 -3.024 9.205 1.00 84.94 102 PHE A CA 1
ATOM 777 C C . PHE A 1 102 ? 16.830 -3.689 7.892 1.00 84.94 102 PHE A C 1
ATOM 779 O O . PHE A 1 102 ? 18.014 -3.667 7.560 1.00 84.94 102 PHE A O 1
ATOM 786 N N . LEU A 1 103 ? 15.889 -4.250 7.127 1.00 80.25 103 LEU A N 1
ATOM 787 C CA . LEU A 1 103 ? 16.169 -4.858 5.822 1.00 80.25 103 LEU A CA 1
ATOM 788 C C . LEU A 1 103 ? 16.642 -3.818 4.800 1.00 80.25 103 LEU A C 1
ATOM 790 O O . LEU A 1 103 ? 17.647 -4.037 4.124 1.00 80.25 103 LEU A O 1
ATOM 794 N N . VAL A 1 104 ? 15.967 -2.668 4.738 1.00 77.00 104 VAL A N 1
ATOM 795 C CA . VAL A 1 104 ? 16.392 -1.530 3.907 1.00 77.00 104 VAL A CA 1
ATOM 796 C C . VAL A 1 104 ? 17.756 -1.000 4.351 1.00 77.00 104 VAL A C 1
ATOM 798 O O . VAL A 1 104 ? 18.632 -0.791 3.515 1.00 77.00 104 VAL A O 1
ATOM 801 N N . SER A 1 105 ? 17.968 -0.840 5.660 1.00 74.38 105 SER A N 1
ATOM 802 C CA . SER A 1 105 ? 19.243 -0.361 6.206 1.00 74.38 105 SER A CA 1
ATOM 803 C C . SER A 1 105 ? 20.408 -1.298 5.861 1.00 74.38 105 SER A C 1
ATOM 805 O O . SER A 1 105 ? 21.471 -0.842 5.442 1.00 74.38 105 SER A O 1
ATOM 807 N N . LYS A 1 106 ? 20.197 -2.620 5.927 1.00 66.94 106 LYS A N 1
ATOM 808 C CA . LYS A 1 106 ? 21.231 -3.607 5.589 1.00 66.94 106 LYS A CA 1
ATOM 809 C C . LYS A 1 106 ? 21.564 -3.634 4.092 1.00 66.94 106 LYS A C 1
ATOM 811 O O . LYS A 1 106 ? 22.717 -3.862 3.745 1.00 66.94 106 LYS A O 1
ATOM 816 N N . HIS A 1 107 ? 20.590 -3.379 3.216 1.00 60.34 107 HIS A N 1
ATOM 817 C CA . HIS A 1 107 ? 20.815 -3.302 1.767 1.00 60.34 107 HIS A CA 1
ATOM 818 C C . HIS A 1 107 ? 21.520 -2.002 1.339 1.00 60.34 107 HIS A C 1
ATOM 820 O O . HIS A 1 107 ? 22.212 -1.997 0.333 1.00 60.34 107 HIS A O 1
ATOM 826 N N . SER A 1 108 ? 21.400 -0.920 2.118 1.00 54.00 108 SER A N 1
ATOM 827 C CA . SER A 1 108 ? 22.074 0.362 1.852 1.00 54.00 108 SER A CA 1
ATOM 828 C C . SER A 1 108 ? 23.545 0.412 2.308 1.00 54.00 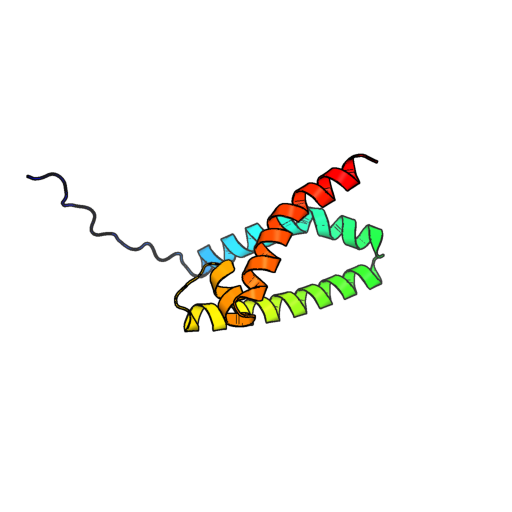108 SER A C 1
ATOM 830 O O . SER A 1 108 ? 24.195 1.439 2.122 1.00 54.00 108 SER A O 1
ATOM 832 N N . SER A 1 109 ? 24.063 -0.648 2.942 1.00 54.09 109 SER A N 1
ATOM 833 C CA . SER A 1 109 ? 25.438 -0.722 3.470 1.00 54.09 109 SER A CA 1
ATOM 834 C C . SER A 1 109 ? 26.384 -1.573 2.600 1.00 54.09 109 SER A C 1
ATOM 836 O O . SER A 1 109 ? 27.483 -1.910 3.032 1.00 54.09 109 SER A O 1
ATOM 838 N N . THR A 1 110 ? 25.966 -1.948 1.387 1.00 49.03 110 THR A N 1
ATOM 839 C CA . THR A 1 110 ? 26.782 -2.620 0.355 1.00 49.03 110 THR A CA 1
ATOM 840 C C . THR A 1 110 ? 26.694 -1.822 -0.935 1.00 49.03 110 THR A C 1
ATOM 842 O O . THR A 1 110 ? 27.745 -1.672 -1.591 1.00 49.03 110 THR A O 1
#

Secondary structure (DSSP, 8-state):
--S---------PPPHHHHHHHHHHHHHHHHHHHHHHHHHHH-HHHHHHHHHHHHHHHHHHHHHHHHHHHHHS---HHHHHHHHH-HHHHHHHHHHHHHHHHHHHHHTT-

Sequence (110 aa):
EEEERGRAGRKKQSSILGASFNFTNSIIGAGIIGIPAAIRLAGFVPGVILLVLVAVITDYTVLLLIKNGIISNKFSYQEMITEAFGRPGFWVLTITQLLFPFLVSKHSST

Radius of gyration: 19.89 Å; chains: 1; bounding box: 46×42×61 Å

Foldseek 3Di:
DDDPDDCPDPPPPQPPVNVVVVVVVVCCVVVVVPLVVQCVVLPPVVSVVVVVVVVVVVVVVVVLLVVLCVVVVDNDPLVSQCVVPNPVSNVVVVVCVVCVVVVVVVVVVD

Organism: Geodia barretti (NCBI:txid519541)